Protein AF-A0A165A0X4-F1 (afdb_monomer_lite)

InterPro domains:
  IPR014729 Rossmann-like alpha/beta/alpha sandwich fold [G3DSA:3.40.50.620] (1-43)

Secondary structure (DSSP, 8-state):
----------S--SSSHHHHHHHHTT-S----HHHHSPPPPPTTGGGGTS---SS----TTHHHHHHHHHHHHTHHHHGGG--TTHHHHHHHS-HHHHHHHHHHHHH--EEEEEEEEEEEEEETTEEEEEEEEEEEES-SS--HHHHHHHHHHHHHH-TTEEEE-

Organism: NCBI:txid35525

Radius of gyration: 22.5 Å; chains: 1; bounding box: 53×45×49 Å

pLDDT: mean 77.76, std 15.88, range [32.75, 94.44]

Foldseek 3Di:
DDPPPPPPVDDDDCDDPVNVVCVVVVVDDDDDVVVVPDDDADPVHCPLVDFDDPDFQDDPCNVVLLVLLQCQLQVQVCVVVDDPCVVLLPVQDDPVLSVVSNVNNVVFPKHKDWGSGWDWDDDDPDIATAIEIEIDGPDPDDDVVSQVSSQVSSCRSPVRYDYYD

Structure (mmCIF, N/CA/C/O backbone):
data_AF-A0A165A0X4-F1
#
_entry.id   AF-A0A165A0X4-F1
#
loop_
_atom_site.group_PDB
_atom_site.id
_atom_site.type_symbol
_atom_site.label_atom_id
_atom_site.label_alt_id
_atom_site.label_comp_id
_atom_site.label_asym_id
_atom_site.label_entity_id
_atom_site.label_seq_id
_atom_site.pdbx_PDB_ins_code
_atom_site.Cartn_x
_atom_site.Cartn_y
_atom_site.Cartn_z
_atom_site.occupancy
_atom_site.B_iso_or_equiv
_atom_site.auth_seq_id
_atom_site.auth_comp_id
_atom_site.auth_asym_id
_atom_site.auth_atom_id
_atom_site.pdbx_PDB_model_num
ATOM 1 N N . MET A 1 1 ? 23.340 -15.533 -9.875 1.00 38.00 1 MET A N 1
ATOM 2 C CA . MET A 1 1 ? 24.268 -14.519 -9.330 1.00 38.00 1 MET A CA 1
ATOM 3 C C . MET A 1 1 ? 25.039 -13.899 -10.481 1.00 38.00 1 MET A C 1
ATOM 5 O O . MET A 1 1 ? 25.780 -14.606 -11.142 1.00 38.00 1 MET A O 1
ATOM 9 N N . ALA A 1 2 ? 24.833 -12.612 -10.749 1.00 32.75 2 ALA A N 1
ATOM 10 C CA . ALA A 1 2 ? 25.645 -11.843 -11.690 1.00 32.75 2 ALA A CA 1
ATOM 11 C C . ALA A 1 2 ? 25.795 -10.423 -11.132 1.00 32.75 2 ALA A C 1
ATOM 13 O O . ALA A 1 2 ? 25.154 -9.474 -11.572 1.00 32.75 2 ALA A O 1
ATOM 14 N N . SER A 1 3 ? 26.618 -10.307 -10.091 1.00 43.47 3 SER A N 1
ATOM 15 C CA . SER A 1 3 ? 27.342 -9.072 -9.801 1.00 43.47 3 SER A CA 1
ATOM 16 C C . SER A 1 3 ? 28.660 -9.156 -10.564 1.00 43.47 3 SER A C 1
ATOM 18 O O . SER A 1 3 ? 29.731 -9.300 -9.978 1.00 43.47 3 SER A O 1
ATOM 20 N N . SER A 1 4 ? 28.589 -9.157 -11.894 1.00 39.12 4 SER A N 1
ATOM 21 C CA . SER A 1 4 ? 29.776 -8.853 -12.677 1.00 39.12 4 SER A CA 1
ATOM 22 C C . SER A 1 4 ? 30.043 -7.370 -12.465 1.00 39.12 4 SER A C 1
ATOM 24 O O . SER A 1 4 ? 29.212 -6.540 -12.838 1.00 39.12 4 SER A O 1
ATOM 26 N N . ARG A 1 5 ? 31.188 -7.048 -11.856 1.00 44.84 5 ARG A N 1
ATOM 27 C CA . ARG A 1 5 ? 31.890 -5.788 -12.110 1.00 44.84 5 ARG A CA 1
ATOM 28 C C . ARG A 1 5 ? 31.855 -5.565 -13.620 1.00 44.84 5 ARG A C 1
ATOM 30 O O . ARG A 1 5 ? 32.597 -6.203 -14.356 1.00 44.84 5 ARG A O 1
ATOM 37 N N . SER A 1 6 ? 30.922 -4.745 -14.084 1.00 34.81 6 SER A N 1
ATOM 38 C CA . SER A 1 6 ? 31.022 -4.170 -15.406 1.00 34.81 6 SER A CA 1
ATOM 39 C C . SER A 1 6 ? 31.745 -2.854 -15.198 1.00 34.81 6 SER A C 1
ATOM 41 O O . SER A 1 6 ? 31.135 -1.909 -14.695 1.00 34.81 6 SER A O 1
ATOM 43 N N . ASP A 1 7 ? 32.992 -2.772 -15.651 1.00 39.19 7 ASP A N 1
ATOM 44 C CA . ASP A 1 7 ? 33.554 -1.516 -16.161 1.00 39.19 7 ASP A CA 1
ATOM 45 C C . ASP A 1 7 ? 32.816 -1.139 -17.459 1.00 39.19 7 ASP A C 1
ATOM 47 O O . ASP A 1 7 ? 33.389 -0.954 -18.526 1.00 39.19 7 ASP A O 1
ATOM 51 N N . ALA A 1 8 ? 31.488 -1.088 -17.389 1.00 39.78 8 ALA A N 1
ATOM 52 C CA . ALA A 1 8 ? 30.694 -0.337 -18.326 1.00 39.78 8 ALA A CA 1
ATOM 53 C C . ALA A 1 8 ? 30.690 1.058 -17.726 1.00 39.78 8 ALA A C 1
ATOM 55 O O . ALA A 1 8 ? 30.063 1.266 -16.687 1.00 39.78 8 ALA A O 1
ATOM 56 N N . THR A 1 9 ? 31.457 1.954 -18.341 1.00 37.94 9 THR A N 1
ATOM 57 C CA . THR A 1 9 ? 31.509 3.398 -18.106 1.00 37.94 9 THR A CA 1
ATOM 58 C C . THR A 1 9 ? 30.093 3.973 -18.087 1.00 37.94 9 THR A C 1
ATOM 60 O O . THR A 1 9 ? 29.561 4.487 -19.068 1.00 37.94 9 THR A O 1
ATOM 63 N N . LYS A 1 10 ? 29.426 3.815 -16.945 1.00 42.06 10 LYS A N 1
ATOM 64 C CA . LYS A 1 10 ? 28.103 4.339 -16.675 1.00 42.06 10 LYS A CA 1
ATOM 65 C C . LYS A 1 10 ? 28.280 5.794 -16.284 1.00 42.06 10 LYS A C 1
ATOM 67 O O . LYS A 1 10 ? 28.766 6.097 -15.201 1.00 42.06 10 LYS A O 1
ATOM 72 N N . THR A 1 11 ? 27.762 6.633 -17.174 1.00 45.00 11 THR A N 1
ATOM 73 C CA . THR A 1 11 ? 27.185 7.959 -16.925 1.00 45.00 11 THR A CA 1
ATOM 74 C C . THR A 1 11 ? 28.138 9.114 -16.582 1.00 45.00 11 THR A C 1
ATOM 76 O O . THR A 1 11 ? 28.936 9.046 -15.660 1.00 45.00 11 THR A O 1
ATOM 79 N N . LEU A 1 12 ? 27.926 10.207 -17.330 1.00 47.88 12 LEU A N 1
ATOM 80 C CA . LEU A 1 12 ? 28.478 11.565 -17.233 1.00 47.88 12 LEU A CA 1
ATOM 81 C C . LEU A 1 12 ? 29.955 11.769 -17.606 1.00 47.88 12 LEU A C 1
ATOM 83 O O . LEU A 1 12 ? 30.834 11.863 -16.756 1.00 47.88 12 LEU A O 1
ATOM 87 N N . HIS A 1 13 ? 30.205 12.024 -18.893 1.00 48.38 13 HIS A N 1
ATOM 88 C CA . HIS A 1 13 ? 31.341 12.867 -19.283 1.00 48.38 13 HIS A CA 1
ATOM 89 C C . HIS A 1 13 ? 30.994 13.847 -20.413 1.00 48.38 13 HIS A C 1
ATOM 91 O O . HIS A 1 13 ? 31.778 14.041 -21.332 1.00 48.38 13 HIS A O 1
ATOM 97 N N . ASN A 1 14 ? 29.808 14.458 -20.354 1.00 52.34 14 ASN A N 1
ATOM 98 C CA . ASN A 1 14 ? 29.452 15.559 -21.262 1.00 52.34 14 ASN A CA 1
ATOM 99 C C . ASN A 1 14 ? 29.517 16.937 -20.580 1.00 52.34 14 ASN A C 1
ATOM 101 O O . ASN A 1 14 ? 29.295 17.944 -21.240 1.00 52.34 14 ASN A O 1
ATOM 105 N N . ASP A 1 15 ? 29.828 16.974 -19.282 1.00 54.94 15 ASP A N 1
ATOM 106 C CA . ASP A 1 15 ? 29.822 18.183 -18.451 1.00 54.94 15 ASP A CA 1
ATOM 107 C C . ASP A 1 15 ? 31.078 18.206 -17.566 1.00 54.94 15 ASP A C 1
ATOM 109 O O . ASP A 1 15 ? 31.031 18.185 -16.339 1.00 54.94 15 ASP A O 1
ATOM 113 N N . SER A 1 16 ? 32.243 18.090 -18.204 1.00 63.81 16 SER A N 1
ATOM 114 C CA . SER A 1 16 ? 33.530 18.308 -17.543 1.00 63.81 16 SER A CA 1
ATOM 115 C C . SER A 1 16 ? 34.072 19.675 -17.935 1.00 63.81 16 SER A C 1
ATOM 117 O O . SER A 1 16 ? 33.780 20.175 -19.023 1.00 63.81 16 SER A O 1
ATOM 119 N N . GLU A 1 17 ? 34.898 20.271 -17.074 1.00 69.00 17 GLU A N 1
ATOM 120 C CA . GLU A 1 17 ? 35.537 21.567 -17.345 1.00 69.00 17 GLU A CA 1
ATOM 121 C C . GLU A 1 17 ? 36.235 21.573 -18.715 1.00 69.00 17 GLU A C 1
ATOM 123 O O . GLU A 1 17 ? 36.126 22.527 -19.477 1.00 69.00 17 GLU A O 1
ATOM 128 N N . MET A 1 18 ? 36.864 20.456 -19.100 1.00 66.38 18 MET A N 1
ATOM 129 C CA . MET A 1 18 ? 37.476 20.322 -20.424 1.00 66.38 18 MET A CA 1
ATOM 130 C C . MET A 1 18 ? 36.459 20.382 -21.570 1.00 66.38 18 MET A C 1
ATOM 132 O O . MET A 1 18 ? 36.743 20.999 -22.594 1.00 66.38 18 MET A O 1
ATOM 136 N N . VAL A 1 19 ? 35.278 19.776 -21.417 1.00 66.88 19 VAL A N 1
ATOM 137 C CA . VAL A 1 19 ? 34.209 19.841 -22.428 1.00 66.88 19 VAL A CA 1
ATOM 138 C C . VAL A 1 19 ? 33.661 21.268 -22.540 1.00 66.88 19 VAL A C 1
ATOM 140 O O . VAL A 1 19 ? 33.439 21.738 -23.655 1.00 66.88 19 VAL A O 1
ATOM 143 N N . HIS A 1 20 ? 33.534 22.004 -21.429 1.00 67.81 20 HIS A N 1
ATOM 144 C CA . HIS A 1 20 ? 33.163 23.425 -21.459 1.00 67.81 20 HIS A CA 1
ATOM 145 C C . HIS A 1 20 ? 34.199 24.293 -22.176 1.00 67.81 20 HIS A C 1
ATOM 147 O O . HIS A 1 20 ? 33.829 25.109 -23.019 1.00 67.81 20 HIS A O 1
ATOM 153 N N . GLN A 1 21 ? 35.490 24.100 -21.902 1.00 73.31 21 GLN A N 1
ATOM 154 C CA . GLN A 1 21 ? 36.546 24.839 -22.597 1.00 73.31 21 GLN A CA 1
ATOM 155 C C . GLN A 1 21 ? 36.522 24.539 -24.102 1.00 73.31 21 GLN A C 1
ATOM 157 O O . GLN A 1 21 ? 36.515 25.457 -24.918 1.00 73.31 21 GLN A O 1
ATOM 162 N N . LEU A 1 22 ? 36.416 23.266 -24.494 1.00 69.69 22 LEU A N 1
ATOM 163 C CA . LEU A 1 22 ? 36.348 22.869 -25.905 1.00 69.69 22 LEU A CA 1
ATOM 164 C C . LEU A 1 22 ? 35.096 23.415 -26.622 1.00 69.69 22 LEU A C 1
ATOM 166 O O . LEU A 1 22 ? 35.181 23.737 -27.810 1.00 69.69 22 LEU A O 1
ATOM 170 N N . ARG A 1 23 ? 33.968 23.585 -25.911 1.00 68.38 23 ARG A N 1
ATOM 171 C CA . ARG A 1 23 ? 32.772 24.296 -26.404 1.00 68.38 23 ARG A CA 1
ATOM 172 C C . ARG A 1 23 ? 33.051 25.775 -26.670 1.00 68.38 23 ARG A C 1
ATOM 174 O O . ARG A 1 23 ? 32.706 26.264 -27.741 1.00 68.38 23 ARG A O 1
ATOM 181 N N . ILE A 1 24 ? 33.710 26.471 -25.739 1.00 72.75 24 ILE A N 1
ATOM 182 C CA . ILE A 1 24 ? 34.071 27.895 -25.885 1.00 72.75 24 ILE A CA 1
ATOM 183 C C . ILE A 1 24 ? 34.988 28.108 -27.099 1.00 72.75 24 ILE A C 1
ATOM 185 O O . ILE A 1 24 ? 34.823 29.081 -27.832 1.00 72.75 24 ILE A O 1
ATOM 189 N N . TYR A 1 25 ? 35.915 27.180 -27.353 1.00 76.88 25 TYR A N 1
ATOM 190 C CA . TYR A 1 25 ? 36.817 27.239 -28.508 1.00 76.88 25 TYR A CA 1
ATOM 191 C C . TYR A 1 25 ? 36.178 26.789 -29.837 1.00 76.88 25 TYR A C 1
ATOM 193 O O . TYR A 1 25 ? 36.862 26.788 -30.859 1.00 76.88 25 TYR A O 1
ATOM 201 N N . GLY A 1 26 ? 34.895 26.405 -29.854 1.00 67.50 26 GLY A N 1
ATOM 202 C CA . GLY A 1 26 ? 34.202 25.952 -31.068 1.00 67.50 26 GLY A CA 1
ATOM 203 C C . GLY A 1 26 ? 34.736 24.630 -31.636 1.00 67.50 26 GLY A C 1
ATOM 204 O O . GLY A 1 26 ? 34.547 24.344 -32.815 1.00 67.50 26 GLY A O 1
ATOM 205 N N . LEU A 1 27 ? 35.420 23.830 -30.810 1.00 69.94 27 LEU A N 1
ATOM 206 C CA . LEU A 1 27 ? 36.031 22.550 -31.192 1.00 69.94 27 LEU A CA 1
ATOM 207 C C . LEU A 1 27 ? 35.118 21.346 -30.907 1.00 69.94 27 LEU A C 1
ATOM 209 O O . LEU A 1 27 ? 35.515 20.201 -31.123 1.00 69.94 27 LEU A O 1
ATOM 213 N N . VAL A 1 28 ? 33.895 21.596 -30.432 1.00 66.94 28 VAL A N 1
ATOM 214 C CA . VAL A 1 28 ? 32.858 20.588 -30.191 1.00 66.94 28 VAL A CA 1
ATOM 215 C C . VAL A 1 28 ? 31.726 20.805 -31.187 1.00 66.94 28 VAL A C 1
ATOM 217 O O . VAL A 1 28 ? 31.165 21.894 -31.276 1.00 66.94 28 VAL A O 1
ATOM 220 N N . VAL A 1 29 ? 31.376 19.755 -31.930 1.00 68.06 29 VAL A N 1
ATOM 221 C CA . VAL A 1 29 ? 30.142 19.729 -32.722 1.00 68.06 29 VAL A CA 1
ATOM 222 C C . VAL A 1 29 ? 28.989 19.510 -31.744 1.00 68.06 29 VAL A C 1
ATOM 224 O O . VAL A 1 29 ? 28.782 18.395 -31.268 1.00 68.06 29 VAL A O 1
ATOM 227 N N . GLU A 1 30 ? 28.283 20.584 -31.396 1.00 59.47 30 GLU A N 1
ATOM 228 C CA . GLU A 1 30 ? 27.109 20.523 -30.521 1.00 59.47 30 GLU A CA 1
ATOM 229 C C . GLU A 1 30 ? 25.974 19.752 -31.227 1.00 59.47 30 GLU A C 1
ATOM 231 O O . GLU A 1 30 ? 25.590 20.102 -32.349 1.00 59.47 30 GLU A O 1
ATOM 236 N N . PRO A 1 31 ? 25.415 18.697 -30.609 1.00 61.06 31 PRO A N 1
ATOM 237 C CA . PRO A 1 31 ? 24.175 18.088 -31.074 1.00 61.06 31 PRO A CA 1
ATOM 238 C C . PRO A 1 31 ? 23.030 19.114 -31.052 1.00 61.06 31 PRO A C 1
ATOM 240 O O . PRO A 1 31 ? 23.023 20.009 -30.212 1.00 61.06 31 PRO A O 1
ATOM 243 N N . LEU A 1 32 ? 22.033 18.959 -31.934 1.00 59.09 32 LEU A N 1
ATOM 244 C CA . LEU A 1 32 ? 20.781 19.737 -31.917 1.00 59.09 32 LEU A CA 1
ATOM 245 C C . LEU A 1 32 ? 20.244 19.865 -30.474 1.00 59.09 32 LEU A C 1
ATOM 247 O O . LEU A 1 32 ? 20.252 18.861 -29.767 1.00 59.09 32 LEU A O 1
ATOM 251 N N . ASN A 1 33 ? 19.751 21.037 -30.044 1.00 59.06 33 ASN A N 1
ATOM 252 C CA . ASN A 1 33 ? 19.286 21.271 -28.658 1.00 59.06 33 ASN A CA 1
ATOM 253 C C . ASN A 1 33 ? 18.366 20.157 -28.113 1.00 59.06 33 ASN A C 1
ATOM 255 O O . ASN A 1 33 ? 18.480 19.767 -26.953 1.00 59.06 33 ASN A O 1
ATOM 259 N N . GLU A 1 34 ? 17.528 19.565 -28.968 1.00 60.22 34 GLU A N 1
ATOM 260 C CA . GLU A 1 34 ? 16.649 18.433 -28.634 1.00 60.22 34 GLU A CA 1
ATOM 261 C C . GLU A 1 34 ? 17.371 17.149 -28.184 1.00 60.22 34 GLU A C 1
ATOM 263 O O . GLU A 1 34 ? 16.734 16.247 -27.644 1.00 60.22 34 GLU A O 1
ATOM 268 N N . LEU A 1 35 ? 18.672 17.012 -28.451 1.00 61.25 35 LEU A N 1
ATOM 269 C CA . LEU A 1 35 ? 19.523 15.909 -27.995 1.00 61.25 35 LEU A CA 1
ATOM 270 C C . LEU A 1 35 ? 20.195 16.215 -26.654 1.00 61.25 35 LEU A C 1
ATOM 272 O O . LEU A 1 35 ? 20.499 15.279 -25.916 1.00 61.25 35 LEU A O 1
ATOM 276 N N . LEU A 1 36 ? 20.402 17.495 -26.336 1.00 63.00 36 LEU A N 1
ATOM 277 C CA . LEU A 1 36 ? 20.998 17.943 -25.076 1.00 63.00 36 LEU A CA 1
ATOM 278 C C . LEU A 1 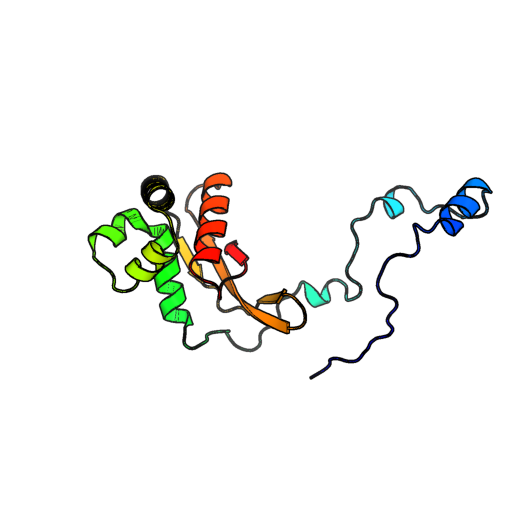36 ? 19.972 17.972 -23.935 1.00 63.00 36 LEU A C 1
ATOM 280 O O . LEU A 1 36 ? 20.317 17.644 -22.805 1.00 63.00 36 LEU A O 1
ATOM 284 N N . GLU A 1 37 ? 18.705 18.274 -24.231 1.00 71.44 37 GLU A N 1
ATOM 285 C CA . GLU A 1 37 ? 17.619 18.330 -23.236 1.00 71.44 37 GLU A CA 1
ATOM 286 C C . GLU A 1 37 ? 16.918 16.979 -22.995 1.00 71.44 37 GLU A C 1
ATOM 288 O O . GLU A 1 37 ? 15.879 16.906 -22.333 1.00 71.44 37 GLU A O 1
ATOM 293 N N . ARG A 1 38 ? 17.453 15.871 -23.527 1.00 66.31 38 ARG A N 1
ATOM 294 C CA . ARG A 1 38 ? 16.824 14.559 -23.323 1.00 66.31 38 ARG A CA 1
ATOM 295 C C . ARG A 1 38 ? 17.007 14.082 -21.894 1.00 66.31 38 ARG A C 1
ATOM 297 O O . ARG A 1 38 ? 18.111 14.065 -21.354 1.00 66.31 38 ARG A O 1
ATOM 304 N N . HIS A 1 39 ? 15.914 13.578 -21.330 1.00 70.25 39 HIS A N 1
ATOM 305 C CA . HIS A 1 39 ? 15.969 12.838 -20.081 1.00 70.25 39 HIS A CA 1
ATOM 306 C C . HIS A 1 39 ? 16.917 11.635 -20.235 1.00 70.25 39 HIS A C 1
ATOM 308 O O . HIS A 1 39 ? 16.877 10.957 -21.270 1.00 70.25 39 HIS A O 1
ATOM 314 N N . PRO A 1 40 ? 17.762 11.350 -19.230 1.00 73.81 40 PRO A N 1
ATOM 315 C CA . PRO A 1 40 ? 18.689 10.231 -19.282 1.00 73.81 40 PRO A CA 1
ATOM 316 C C . PRO A 1 40 ? 17.959 8.917 -19.559 1.00 73.81 40 PRO A C 1
ATOM 318 O O . PRO A 1 40 ? 16.998 8.571 -18.874 1.00 73.81 40 PRO A O 1
ATOM 321 N N . PHE A 1 41 ? 18.445 8.157 -20.537 1.00 69.94 41 PHE A N 1
ATOM 322 C CA . PHE A 1 41 ? 17.936 6.821 -20.822 1.00 69.94 41 PHE A CA 1
ATOM 323 C C . PHE A 1 41 ? 18.848 5.779 -20.175 1.00 69.94 41 PHE A C 1
ATOM 325 O O . PHE A 1 41 ? 20.075 5.854 -20.267 1.00 69.94 41 PHE A O 1
ATOM 332 N N . THR A 1 42 ? 18.265 4.802 -19.488 1.00 69.56 42 THR A N 1
ATOM 333 C CA . THR A 1 42 ? 19.040 3.763 -18.808 1.00 69.56 42 THR A CA 1
ATOM 334 C C . THR A 1 42 ? 19.762 2.890 -19.831 1.00 69.56 42 THR A C 1
ATOM 336 O O . THR A 1 42 ? 19.143 2.440 -20.787 1.00 69.56 42 THR A O 1
ATOM 339 N N . GLY A 1 43 ? 21.052 2.598 -19.617 1.00 73.44 43 GLY A N 1
ATOM 340 C CA . GLY A 1 43 ? 21.882 1.817 -20.553 1.00 73.44 43 GLY A CA 1
ATOM 341 C C . GLY A 1 43 ? 21.275 0.494 -21.069 1.00 73.44 43 GLY A C 1
ATOM 342 O O . GLY A 1 43 ? 21.403 0.222 -22.257 1.00 73.44 43 GLY A O 1
ATOM 343 N N . PRO A 1 44 ? 20.564 -0.309 -20.248 1.00 70.69 44 PRO A N 1
ATOM 344 C CA . PRO A 1 44 ? 19.863 -1.516 -20.718 1.00 70.69 44 PRO A CA 1
ATOM 345 C C . PRO A 1 44 ? 18.617 -1.251 -21.589 1.00 70.69 44 PRO A C 1
ATOM 347 O O . PRO A 1 44 ? 17.968 -2.185 -22.060 1.00 70.69 44 PRO A O 1
ATOM 350 N N . GLY A 1 45 ? 18.235 0.008 -21.769 1.00 74.44 45 GLY A N 1
ATOM 351 C CA . GLY A 1 45 ? 17.037 0.440 -22.472 1.00 74.44 45 GLY A CA 1
ATOM 352 C C . GLY A 1 45 ? 15.727 -0.041 -21.851 1.00 74.44 45 GLY A C 1
ATOM 353 O O . GLY A 1 45 ? 15.605 -0.114 -20.630 1.00 74.44 45 GLY A O 1
ATOM 354 N N . LEU A 1 46 ? 14.745 -0.378 -22.695 1.00 70.19 46 LEU A N 1
ATOM 355 C CA . LEU A 1 46 ? 13.398 -0.799 -22.272 1.00 70.19 46 LEU A CA 1
ATOM 356 C C . LEU A 1 46 ? 13.373 -2.158 -21.552 1.00 70.19 46 LEU A C 1
ATOM 358 O O . LEU A 1 46 ? 12.385 -2.491 -20.907 1.00 70.19 46 LEU A O 1
ATOM 362 N N . SER A 1 47 ? 14.449 -2.947 -21.639 1.00 59.75 47 SER A N 1
ATOM 363 C CA . SER A 1 47 ? 14.498 -4.305 -21.076 1.00 59.75 47 SER A CA 1
ATOM 364 C C . SER A 1 47 ? 14.305 -4.351 -19.556 1.00 59.75 47 SER A C 1
ATOM 366 O O . SER A 1 47 ? 13.823 -5.350 -19.037 1.00 59.75 47 SER A O 1
ATOM 368 N N . ILE A 1 48 ? 14.622 -3.264 -18.843 1.00 62.94 48 ILE A N 1
ATOM 369 C CA . ILE A 1 48 ? 14.372 -3.132 -17.397 1.00 62.94 48 ILE A CA 1
ATOM 370 C C . ILE A 1 48 ? 13.014 -2.502 -17.056 1.00 62.94 48 ILE A C 1
ATOM 372 O O . ILE A 1 48 ? 12.679 -2.402 -15.881 1.00 62.94 48 ILE A O 1
ATOM 376 N N . GLN A 1 49 ? 12.258 -2.043 -18.056 1.00 65.00 49 GLN A N 1
ATOM 377 C CA . GLN A 1 49 ? 10.931 -1.438 -17.884 1.00 65.00 49 GLN A CA 1
ATOM 378 C C . GLN A 1 49 ? 9.792 -2.443 -18.113 1.00 65.00 49 GLN A C 1
ATOM 380 O O . GLN A 1 49 ? 8.634 -2.120 -17.866 1.00 65.00 49 GLN A O 1
ATOM 385 N N . ILE A 1 50 ? 10.111 -3.657 -18.571 1.00 70.31 50 ILE A N 1
ATOM 386 C CA . ILE A 1 50 ? 9.151 -4.743 -18.767 1.00 70.31 50 ILE A CA 1
ATOM 387 C C . ILE A 1 50 ? 9.260 -5.699 -17.580 1.00 70.31 50 ILE A C 1
ATOM 389 O O . ILE A 1 50 ? 10.317 -6.286 -17.341 1.00 70.31 50 ILE A O 1
ATOM 393 N N . PHE A 1 51 ? 8.161 -5.882 -16.846 1.00 69.12 51 PHE A N 1
ATOM 394 C CA . PHE A 1 51 ? 8.073 -6.943 -15.848 1.00 69.12 51 PHE A CA 1
ATOM 395 C C . PHE A 1 51 ? 7.912 -8.286 -16.556 1.00 69.12 51 PHE A C 1
ATOM 397 O O . PHE A 1 51 ? 6.932 -8.512 -17.262 1.00 69.12 51 PHE A O 1
ATOM 404 N N . TYR A 1 52 ? 8.877 -9.178 -16.357 1.00 67.06 52 TYR A N 1
ATOM 405 C CA . TYR A 1 52 ? 8.766 -10.578 -16.744 1.00 67.06 52 TYR A CA 1
ATOM 406 C C . TYR A 1 52 ? 8.673 -11.425 -15.477 1.00 67.06 52 TYR A C 1
ATOM 408 O O . TYR A 1 52 ? 9.550 -11.349 -14.614 1.00 67.06 52 TYR A O 1
ATOM 416 N N . ALA A 1 53 ? 7.614 -12.219 -15.364 1.00 69.88 53 ALA A N 1
ATOM 417 C CA . ALA A 1 53 ? 7.423 -13.164 -14.277 1.00 69.88 53 ALA A CA 1
ATOM 418 C C . ALA A 1 53 ? 6.851 -14.464 -14.846 1.00 69.88 53 ALA A C 1
ATOM 420 O O . ALA A 1 53 ? 5.852 -14.441 -15.559 1.00 69.88 53 ALA A O 1
ATOM 421 N N . GLU A 1 54 ? 7.506 -15.582 -14.538 1.00 68.19 54 GLU A N 1
ATOM 422 C CA . GLU A 1 54 ? 7.019 -16.927 -14.871 1.00 68.19 54 GLU A CA 1
ATOM 423 C C . GLU A 1 54 ? 6.063 -17.454 -13.785 1.00 68.19 54 GLU A C 1
ATOM 425 O O . GLU A 1 54 ? 5.163 -18.236 -14.073 1.00 68.19 54 GLU A O 1
ATOM 430 N N . GLU A 1 55 ? 6.194 -16.947 -12.552 1.00 76.12 55 GLU A N 1
ATOM 431 C CA . GLU A 1 55 ? 5.362 -17.290 -11.395 1.00 76.12 55 GLU A CA 1
ATOM 432 C C . GLU A 1 55 ? 4.935 -16.037 -10.617 1.00 76.12 55 GLU A C 1
ATOM 434 O O . GLU A 1 55 ? 5.639 -15.021 -10.597 1.00 76.12 55 GLU A O 1
ATOM 439 N N . LEU A 1 56 ? 3.779 -16.122 -9.949 1.00 80.81 56 LEU A N 1
ATOM 440 C CA . LEU A 1 56 ? 3.267 -15.063 -9.079 1.00 80.81 56 LEU A CA 1
ATOM 441 C C . LEU A 1 56 ? 4.154 -14.914 -7.839 1.00 80.81 56 LEU A C 1
ATOM 443 O O . LEU A 1 56 ? 4.514 -15.894 -7.188 1.00 80.81 56 LEU A O 1
ATOM 447 N N . PHE A 1 57 ? 4.474 -13.675 -7.477 1.00 81.38 57 PHE A N 1
ATOM 448 C CA . PHE A 1 57 ? 5.275 -13.388 -6.294 1.00 81.38 57 PHE A CA 1
ATOM 449 C C . PHE A 1 57 ? 4.377 -13.268 -5.057 1.00 81.38 57 PHE A C 1
ATOM 451 O O . PHE A 1 57 ? 3.787 -12.217 -4.820 1.00 81.38 57 PHE A O 1
ATOM 458 N N . MET A 1 58 ? 4.278 -14.359 -4.292 1.00 83.62 58 MET A N 1
ATOM 459 C CA . MET A 1 58 ? 3.501 -14.461 -3.051 1.00 83.62 58 MET A CA 1
ATOM 460 C C . MET A 1 58 ? 4.391 -15.065 -1.955 1.00 83.62 58 MET A C 1
ATOM 462 O O . MET A 1 58 ? 4.598 -16.278 -1.929 1.00 83.62 58 MET A O 1
ATOM 466 N N . GLU A 1 59 ? 4.960 -14.248 -1.071 1.00 86.00 59 GLU A N 1
ATOM 467 C CA . GLU A 1 59 ? 5.696 -14.757 0.094 1.00 86.00 59 GLU A CA 1
ATOM 468 C C . GLU A 1 59 ? 4.735 -15.054 1.259 1.00 86.00 59 GLU A C 1
ATOM 470 O O . GLU A 1 59 ? 3.523 -14.837 1.178 1.00 86.00 59 GLU A O 1
ATOM 475 N N . ALA A 1 60 ? 5.268 -15.592 2.358 1.00 87.81 60 ALA A N 1
ATOM 476 C CA . ALA A 1 60 ? 4.469 -16.019 3.510 1.00 87.81 60 ALA A CA 1
ATOM 477 C C . ALA A 1 60 ? 3.645 -14.879 4.142 1.00 87.81 60 ALA A C 1
ATOM 479 O O . ALA A 1 60 ? 2.611 -15.130 4.757 1.00 87.81 60 ALA A O 1
ATOM 480 N N . ASP A 1 61 ? 4.089 -13.634 3.974 1.00 89.75 61 ASP A N 1
ATOM 481 C CA . ASP A 1 61 ? 3.473 -12.421 4.508 1.00 89.75 61 ASP A CA 1
ATOM 482 C C . ASP A 1 61 ? 2.451 -11.773 3.555 1.00 89.75 61 ASP A C 1
ATOM 484 O O . ASP A 1 61 ? 1.854 -10.752 3.908 1.00 89.75 61 ASP A O 1
ATOM 488 N N . PHE A 1 62 ? 2.219 -12.341 2.363 1.00 90.06 62 PHE A N 1
ATOM 489 C CA . PHE A 1 62 ? 1.374 -11.729 1.333 1.00 90.06 62 PHE A CA 1
ATOM 490 C C . PHE A 1 62 ? -0.055 -11.480 1.831 1.00 90.06 62 PHE A C 1
ATOM 492 O O . PHE A 1 62 ? -0.587 -10.380 1.699 1.00 90.06 62 PHE A O 1
ATOM 499 N N . VAL A 1 63 ? -0.672 -12.490 2.454 1.00 91.94 63 VAL A N 1
ATOM 500 C CA . VAL A 1 63 ? -2.059 -12.409 2.943 1.00 91.94 63 VAL A CA 1
ATOM 501 C C . VAL A 1 63 ? -2.183 -11.409 4.091 1.00 91.94 63 VAL A C 1
ATOM 503 O O . VAL A 1 63 ? -3.122 -10.616 4.124 1.00 91.94 63 VAL A O 1
ATOM 506 N N . GLU A 1 64 ? -1.223 -11.409 5.017 1.00 92.25 64 GLU A N 1
ATOM 507 C CA . GLU A 1 64 ? -1.208 -10.460 6.132 1.00 92.25 64 GLU A CA 1
ATOM 508 C C . GLU A 1 64 ? -1.027 -9.022 5.627 1.00 92.25 64 GLU A C 1
ATOM 510 O O . GLU A 1 64 ? -1.719 -8.111 6.078 1.00 92.25 64 GLU A O 1
ATOM 515 N N . THR A 1 65 ? -0.149 -8.824 4.641 1.00 92.50 65 THR A N 1
ATOM 516 C CA . THR A 1 65 ? 0.107 -7.516 4.025 1.00 92.50 65 THR A CA 1
ATOM 517 C C . THR A 1 65 ? -1.111 -7.022 3.253 1.00 92.50 65 THR A C 1
ATOM 519 O O . THR A 1 65 ? -1.500 -5.871 3.431 1.00 92.50 65 THR A O 1
ATOM 522 N N . GLN A 1 66 ? -1.766 -7.889 2.471 1.00 93.94 66 GLN A N 1
ATOM 523 C CA . GLN A 1 66 ? -3.033 -7.586 1.794 1.00 93.94 66 GLN A CA 1
ATOM 524 C C . GLN A 1 66 ? -4.107 -7.145 2.797 1.00 93.94 66 GLN A C 1
ATOM 526 O O . GLN A 1 66 ? -4.824 -6.172 2.565 1.00 93.94 66 GLN A O 1
ATOM 531 N N . MET A 1 67 ? -4.218 -7.840 3.927 1.00 92.25 67 MET A N 1
ATOM 532 C CA . MET A 1 67 ? -5.182 -7.484 4.964 1.00 92.25 67 MET A CA 1
ATOM 533 C C . MET A 1 67 ? -4.850 -6.125 5.590 1.00 92.25 67 MET A C 1
ATOM 535 O O . MET A 1 67 ? -5.738 -5.300 5.785 1.00 92.25 67 MET A O 1
ATOM 539 N N . LEU A 1 68 ? -3.569 -5.866 5.863 1.00 92.94 68 LEU A N 1
ATOM 540 C CA . LEU A 1 68 ? -3.107 -4.622 6.471 1.00 92.94 68 LEU A CA 1
ATOM 541 C C . LEU A 1 68 ? -3.352 -3.405 5.569 1.00 92.94 68 LEU A C 1
ATOM 543 O O . LEU A 1 68 ? -3.823 -2.381 6.053 1.00 92.94 68 LEU A O 1
ATOM 547 N N . ILE A 1 69 ? -3.106 -3.516 4.260 1.00 94.00 69 ILE A N 1
ATOM 548 C CA . ILE A 1 69 ? -3.406 -2.423 3.320 1.00 94.00 69 ILE A CA 1
ATOM 549 C C . ILE A 1 69 ? -4.915 -2.189 3.184 1.00 94.00 69 ILE A C 1
ATOM 551 O O . ILE A 1 69 ? -5.340 -1.037 3.134 1.00 94.00 69 ILE A O 1
ATOM 555 N N . CYS A 1 70 ? -5.730 -3.252 3.196 1.00 92.50 70 CYS A N 1
ATOM 556 C CA . CYS A 1 70 ? -7.188 -3.123 3.176 1.00 92.50 70 CYS A CA 1
ATOM 557 C C . CYS A 1 70 ? -7.685 -2.405 4.433 1.00 92.50 70 CYS A C 1
ATOM 559 O O . CYS A 1 70 ? -8.500 -1.495 4.329 1.00 92.50 70 CYS A O 1
ATOM 561 N N . LEU A 1 71 ? -7.133 -2.755 5.600 1.00 92.50 71 LEU A N 1
ATOM 562 C CA . LEU A 1 71 ? -7.420 -2.092 6.873 1.00 92.50 71 LEU A CA 1
ATOM 563 C C . LEU A 1 71 ? -7.079 -0.604 6.853 1.00 92.50 71 LEU A C 1
ATOM 565 O O . LEU A 1 71 ? -7.818 0.196 7.413 1.00 92.50 71 LEU A O 1
ATOM 569 N N . MET A 1 72 ? -5.966 -0.221 6.228 1.00 92.81 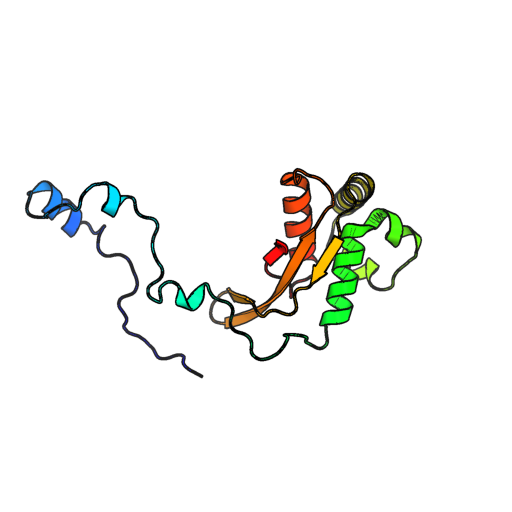72 MET A N 1
ATOM 570 C CA . MET A 1 72 ? -5.575 1.187 6.136 1.00 92.81 72 MET A CA 1
ATOM 571 C C . MET A 1 72 ? -6.488 1.988 5.208 1.00 92.81 72 MET A C 1
ATOM 573 O O . MET A 1 72 ? -6.759 3.154 5.481 1.00 92.81 72 MET A O 1
ATOM 577 N N . VAL A 1 73 ? -6.947 1.388 4.111 1.00 93.19 73 VAL A N 1
ATOM 578 C CA . VAL A 1 73 ? -7.800 2.079 3.139 1.00 93.19 73 VAL A CA 1
ATOM 579 C C . VAL A 1 73 ? -9.253 2.160 3.609 1.00 93.19 73 VAL A C 1
ATOM 581 O O . VAL A 1 73 ? -9.870 3.219 3.499 1.00 93.19 73 VAL A O 1
ATOM 584 N N . ASP A 1 74 ? -9.765 1.095 4.222 1.00 90.94 74 ASP A N 1
ATOM 585 C CA . ASP A 1 74 ? -11.119 1.019 4.780 1.00 90.94 74 ASP A CA 1
ATOM 586 C C . ASP A 1 74 ? -11.138 1.239 6.308 1.00 90.94 74 ASP A C 1
ATOM 588 O O . ASP A 1 74 ? -11.886 0.609 7.064 1.00 90.94 74 ASP A O 1
ATOM 592 N N . TYR A 1 75 ? -10.266 2.132 6.784 1.00 91.69 75 TYR A N 1
ATOM 593 C CA . TYR A 1 75 ? -9.999 2.327 8.207 1.00 91.69 75 TYR A CA 1
ATOM 594 C C . TYR A 1 75 ? -11.254 2.680 9.012 1.00 91.69 75 TYR A C 1
ATOM 596 O O . TYR A 1 75 ? -11.463 2.125 10.088 1.00 91.69 75 TYR A O 1
ATOM 604 N N . ALA A 1 76 ? -12.137 3.535 8.487 1.00 89.50 76 ALA A N 1
ATOM 605 C CA . ALA A 1 76 ? -13.334 3.969 9.210 1.00 89.50 76 ALA A CA 1
ATOM 606 C C . ALA A 1 76 ? -14.318 2.818 9.486 1.00 89.50 76 ALA A C 1
ATOM 608 O O . ALA A 1 76 ? -14.941 2.772 10.549 1.00 89.50 76 ALA A O 1
ATOM 609 N N . ASN A 1 77 ? -14.452 1.875 8.550 1.00 85.44 77 ASN A N 1
ATOM 610 C CA . ASN A 1 77 ? -15.357 0.734 8.695 1.00 85.44 77 ASN A CA 1
ATOM 611 C C . ASN A 1 77 ? -14.720 -0.420 9.475 1.00 85.44 77 ASN A C 1
ATOM 613 O O . ASN A 1 77 ? -15.423 -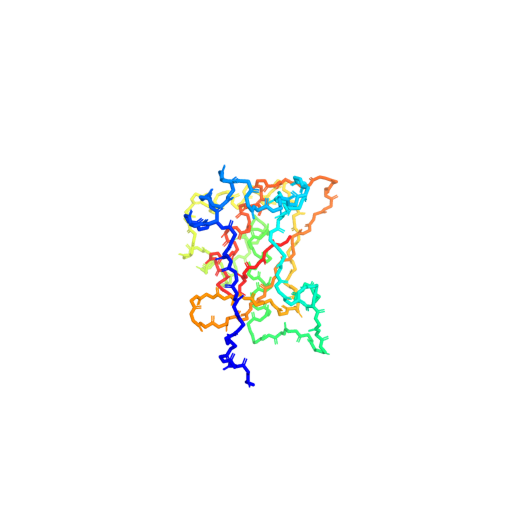1.177 10.152 1.00 85.44 77 ASN A O 1
ATOM 617 N N . MET A 1 78 ? -13.400 -0.581 9.373 1.00 82.38 78 MET A N 1
ATOM 618 C CA . MET A 1 78 ? -12.686 -1.691 10.000 1.00 82.38 78 MET A CA 1
ATOM 619 C C . MET A 1 78 ? -12.194 -1.382 11.420 1.00 82.38 78 MET A C 1
ATOM 621 O O . MET A 1 78 ? -12.096 -2.304 12.228 1.00 82.38 78 MET A O 1
ATOM 625 N N . ALA A 1 79 ? -11.971 -0.114 11.782 1.00 76.88 79 ALA A N 1
ATOM 626 C CA . ALA A 1 79 ? -11.640 0.275 13.158 1.00 76.88 79 ALA A CA 1
ATOM 627 C C . ALA A 1 79 ? -12.738 -0.139 14.155 1.00 76.88 79 ALA A C 1
ATOM 629 O O . ALA A 1 79 ? -12.444 -0.557 15.270 1.00 76.88 79 ALA A O 1
ATOM 630 N N . ALA A 1 80 ? -14.004 -0.128 13.728 1.00 78.19 80 ALA A N 1
ATOM 631 C CA . ALA A 1 80 ? -15.136 -0.561 14.547 1.00 78.19 80 ALA A CA 1
ATOM 632 C C . ALA A 1 80 ? -15.185 -2.082 14.808 1.00 78.19 80 ALA A C 1
ATOM 634 O O . ALA A 1 80 ? -15.951 -2.527 15.660 1.00 78.19 80 ALA A O 1
ATOM 635 N N . LYS A 1 81 ? -14.420 -2.888 14.059 1.00 78.94 81 LYS A N 1
ATOM 636 C CA . LYS A 1 81 ? -14.477 -4.360 14.100 1.00 78.94 81 LYS A CA 1
ATOM 637 C C . LYS A 1 81 ? -13.356 -5.010 14.915 1.00 78.94 81 LYS A C 1
ATOM 639 O O . LYS A 1 81 ? -13.316 -6.234 14.945 1.00 78.94 81 LYS A O 1
ATOM 644 N N . GLU A 1 82 ? -12.479 -4.220 15.546 1.00 70.56 82 GLU A N 1
ATOM 645 C CA . GLU A 1 82 ? -11.296 -4.670 16.302 1.00 70.56 82 GLU A CA 1
ATOM 646 C C . GLU A 1 82 ? -10.519 -5.810 15.611 1.00 70.56 82 GLU A C 1
ATOM 648 O O . GLU A 1 82 ? -10.703 -6.998 15.877 1.00 70.56 82 GLU A O 1
ATOM 653 N N . HIS A 1 83 ? -9.595 -5.451 14.716 1.00 78.75 83 HIS A N 1
ATOM 654 C CA . HIS A 1 83 ? -8.705 -6.419 14.073 1.00 78.75 83 HIS A CA 1
ATOM 655 C C . HIS A 1 83 ? -7.359 -6.523 14.798 1.00 78.75 83 HIS A C 1
ATOM 657 O O . HIS A 1 83 ? -6.758 -5.512 15.154 1.00 78.75 83 HIS A O 1
ATOM 663 N N . SER A 1 84 ? -6.817 -7.742 14.920 1.00 85.69 84 SER A N 1
ATOM 664 C CA . SER A 1 84 ? -5.513 -8.000 15.562 1.00 85.69 84 SER A CA 1
ATOM 665 C C . SER A 1 84 ? -4.346 -7.222 14.937 1.00 85.69 84 SER A C 1
ATOM 667 O O . SER A 1 84 ? -3.359 -6.933 15.611 1.00 85.69 84 SER A O 1
ATOM 669 N N . LEU A 1 85 ? -4.462 -6.861 13.655 1.00 87.62 85 LEU A N 1
ATOM 670 C CA . LEU A 1 85 ? -3.457 -6.103 12.913 1.00 87.62 85 LEU A CA 1
ATOM 671 C C . LEU A 1 85 ? -3.549 -4.580 13.115 1.00 87.62 85 LEU A C 1
ATOM 673 O O . LEU A 1 85 ? -2.600 -3.887 12.747 1.00 87.62 85 LEU A O 1
ATOM 677 N N . LEU A 1 86 ? -4.618 -4.045 13.726 1.00 88.31 86 LEU A N 1
ATOM 678 C CA . LEU A 1 86 ? -4.754 -2.598 13.983 1.00 88.31 86 LEU A CA 1
ATOM 679 C C . LEU A 1 86 ? -3.606 -2.065 14.842 1.00 88.31 86 LEU A C 1
ATOM 681 O O . LEU A 1 86 ? -3.062 -1.007 14.539 1.00 88.31 86 LEU A O 1
ATOM 685 N N . ASN A 1 87 ? -3.144 -2.854 15.816 1.00 88.56 87 ASN A N 1
ATOM 686 C CA . ASN A 1 87 ? -2.002 -2.504 16.664 1.00 88.56 87 ASN A CA 1
ATOM 687 C C . ASN A 1 87 ? -0.748 -2.148 15.846 1.00 88.56 87 ASN A C 1
ATOM 689 O O . ASN A 1 87 ? 0.022 -1.276 16.238 1.00 88.56 87 ASN A O 1
ATOM 693 N N . ARG A 1 88 ? -0.530 -2.786 14.684 1.00 89.88 88 ARG A N 1
ATOM 694 C CA . ARG A 1 88 ? 0.609 -2.451 13.811 1.00 89.88 88 ARG A CA 1
ATOM 695 C C . ARG A 1 88 ? 0.477 -1.049 13.217 1.00 89.88 88 ARG A C 1
ATOM 697 O O . ARG A 1 88 ? 1.485 -0.360 13.084 1.00 89.88 88 ARG A O 1
ATOM 704 N N . ILE A 1 89 ? -0.742 -0.638 12.869 1.00 90.69 89 ILE A N 1
ATOM 705 C CA . ILE A 1 89 ? -1.032 0.704 12.352 1.00 90.69 89 ILE A CA 1
ATOM 706 C C . ILE A 1 89 ? -0.838 1.724 13.474 1.00 90.69 89 ILE A C 1
ATOM 708 O O . ILE A 1 89 ? -0.138 2.712 13.276 1.00 90.69 89 ILE A O 1
ATOM 712 N N . GLU A 1 90 ? -1.378 1.462 14.664 1.00 90.31 90 GLU A N 1
ATOM 713 C CA . GLU A 1 90 ? -1.274 2.364 15.818 1.00 90.31 90 GLU A CA 1
ATOM 714 C C . GLU A 1 90 ? 0.167 2.600 16.276 1.00 90.31 90 GLU A C 1
ATOM 716 O O . GLU A 1 90 ? 0.520 3.718 16.634 1.00 90.31 90 GLU A O 1
ATOM 721 N N . ILE A 1 91 ? 1.021 1.574 16.231 1.00 91.69 91 ILE A N 1
ATOM 722 C CA . ILE A 1 91 ? 2.441 1.710 16.591 1.00 91.69 91 ILE A CA 1
ATOM 723 C C . ILE A 1 91 ? 3.209 2.529 15.542 1.00 91.69 91 ILE A C 1
ATOM 725 O O . ILE A 1 91 ? 4.154 3.243 15.876 1.00 91.69 91 ILE A O 1
ATOM 729 N N . ALA A 1 92 ? 2.836 2.414 14.266 1.00 92.06 92 ALA A N 1
ATOM 730 C CA . ALA A 1 92 ? 3.557 3.032 13.157 1.00 92.06 92 ALA A CA 1
ATOM 731 C C . ALA A 1 92 ? 3.035 4.430 12.768 1.00 92.06 92 ALA A C 1
ATOM 733 O O . ALA A 1 92 ? 3.672 5.102 11.952 1.00 92.06 92 ALA A O 1
ATOM 734 N N . THR A 1 93 ? 1.900 4.874 13.318 1.00 92.75 93 THR A N 1
ATOM 735 C CA . THR A 1 93 ? 1.226 6.132 12.953 1.00 92.75 93 THR A CA 1
ATOM 736 C C . THR A 1 93 ? 0.850 6.967 14.181 1.00 92.75 93 THR A C 1
ATOM 738 O O . THR A 1 93 ? 0.572 6.434 15.252 1.00 92.75 93 THR A O 1
ATOM 741 N N . SER A 1 94 ? 0.850 8.296 14.048 1.00 94.44 94 SER A N 1
ATOM 742 C CA . SER A 1 94 ? 0.394 9.201 15.106 1.00 94.44 94 SER A CA 1
ATOM 743 C C . SER A 1 94 ? -1.136 9.221 15.211 1.00 94.44 94 SER A C 1
ATOM 745 O O . SER A 1 94 ? -1.849 8.654 14.381 1.00 94.44 94 SER A O 1
ATOM 747 N N . GLU A 1 95 ? -1.672 9.840 16.262 1.00 92.69 95 GLU A N 1
ATOM 748 C CA . GLU A 1 95 ? -3.123 10.014 16.412 1.00 92.69 95 GLU A CA 1
ATOM 749 C C . GLU A 1 95 ? -3.700 10.911 15.307 1.00 92.69 95 GLU A C 1
ATOM 751 O O . GLU A 1 95 ? -4.719 10.578 14.708 1.00 92.69 95 GLU A O 1
ATOM 756 N N . GLU A 1 96 ? -2.997 11.985 14.947 1.00 93.75 96 GLU A N 1
ATOM 757 C CA . GLU A 1 96 ? -3.405 12.896 13.875 1.00 93.75 96 GLU A CA 1
ATOM 758 C C . GLU A 1 96 ? -3.470 12.182 12.520 1.00 93.75 96 GLU A C 1
ATOM 760 O O . GLU A 1 96 ? -4.397 12.393 11.743 1.00 93.75 96 GLU A O 1
ATOM 765 N N . GLU A 1 97 ? -2.512 11.299 12.236 1.00 93.75 97 GLU A N 1
ATOM 766 C CA . GLU A 1 97 ? -2.493 10.521 10.994 1.00 93.75 97 GLU A CA 1
ATOM 767 C C . GLU A 1 97 ? -3.631 9.497 10.936 1.00 93.75 97 GLU A C 1
ATOM 769 O O . GLU A 1 97 ? -4.187 9.259 9.863 1.00 93.75 97 GLU A O 1
ATOM 774 N N . ARG A 1 98 ? -4.018 8.928 12.084 1.00 92.38 98 ARG A N 1
ATOM 775 C CA . ARG A 1 98 ? -5.180 8.034 12.189 1.00 92.38 98 ARG A CA 1
ATOM 776 C C . ARG A 1 98 ? -6.493 8.778 11.960 1.00 92.38 98 ARG A C 1
ATOM 778 O O . ARG A 1 98 ? -7.346 8.262 11.244 1.00 92.38 98 ARG A O 1
ATOM 785 N N . LEU A 1 99 ? -6.623 10.004 12.471 1.00 92.69 99 LEU A N 1
ATOM 786 C CA . LEU A 1 99 ? -7.775 10.866 12.180 1.00 92.69 99 LEU A CA 1
ATOM 787 C C . LEU A 1 99 ? -7.863 11.201 10.685 1.00 92.69 99 LEU A C 1
ATOM 789 O O . LEU A 1 99 ? -8.945 11.162 10.102 1.00 92.69 99 LEU A O 1
ATOM 793 N N . VAL A 1 100 ? -6.723 11.473 10.040 1.00 93.25 100 VAL A N 1
ATOM 794 C CA . VAL A 1 100 ? -6.672 11.689 8.586 1.00 93.25 100 VAL A CA 1
ATOM 795 C C . VAL A 1 100 ? -7.089 10.427 7.825 1.00 93.25 100 VAL A C 1
ATOM 797 O O . VAL A 1 100 ? -7.880 10.531 6.893 1.00 93.25 100 VAL A O 1
ATOM 800 N N . LEU A 1 101 ? -6.609 9.240 8.212 1.00 92.12 101 LEU A N 1
ATOM 801 C CA . LEU A 1 101 ? -7.017 7.974 7.584 1.00 92.12 101 LEU A CA 1
ATOM 802 C C . LEU A 1 101 ? -8.521 7.716 7.716 1.00 92.12 101 LEU A C 1
ATOM 804 O O . LEU A 1 101 ? -9.151 7.290 6.749 1.00 92.12 101 LEU A O 1
ATOM 808 N N . GLU A 1 102 ? -9.096 7.988 8.886 1.00 92.38 102 GLU A N 1
ATOM 809 C CA . GLU A 1 102 ? -10.530 7.832 9.119 1.00 92.38 102 GLU A CA 1
ATOM 810 C C . GLU A 1 102 ? -11.352 8.771 8.224 1.00 92.38 102 GLU A C 1
ATOM 812 O O . GLU A 1 102 ? -12.308 8.333 7.582 1.00 92.38 102 GLU A O 1
ATOM 817 N N . GLU A 1 103 ? -10.951 10.040 8.115 1.00 92.31 103 GLU A N 1
ATOM 818 C CA . GLU A 1 103 ? -11.618 11.016 7.248 1.00 92.31 103 GLU A CA 1
ATOM 819 C C . GLU A 1 103 ? -11.496 10.645 5.760 1.00 92.31 103 GLU A C 1
ATOM 821 O O . GLU A 1 103 ? -12.487 10.664 5.025 1.00 92.31 103 GLU A O 1
ATOM 826 N N . LEU A 1 104 ? -10.301 10.244 5.310 1.00 90.81 104 LEU A N 1
ATOM 827 C CA . LEU A 1 104 ? -10.062 9.815 3.928 1.00 90.81 104 LEU A CA 1
ATOM 828 C C . LEU A 1 104 ? -10.907 8.591 3.555 1.00 90.81 104 LEU A C 1
ATOM 830 O O . LEU A 1 104 ? -11.539 8.583 2.497 1.00 90.81 104 LEU A O 1
ATOM 834 N N . SER A 1 105 ? -10.957 7.605 4.452 1.00 91.44 105 SER A N 1
ATOM 835 C CA . SER A 1 105 ? -11.729 6.370 4.290 1.00 91.44 105 SER A CA 1
ATOM 836 C C . SER A 1 105 ? -13.240 6.627 4.237 1.00 91.44 105 SER A C 1
ATOM 838 O O . SER A 1 105 ? -13.963 5.964 3.493 1.00 91.44 105 SER A O 1
ATOM 840 N N . ARG A 1 106 ? -13.742 7.627 4.978 1.00 89.62 106 ARG A N 1
ATOM 841 C CA . ARG A 1 106 ? -15.152 8.043 4.892 1.00 89.62 106 ARG A CA 1
ATOM 842 C C . ARG A 1 106 ? -15.475 8.760 3.593 1.00 89.62 106 ARG A C 1
ATOM 844 O O . ARG A 1 106 ? -16.551 8.555 3.032 1.00 89.62 106 ARG A O 1
ATOM 851 N N . ARG A 1 107 ? -14.574 9.632 3.145 1.00 85.81 107 ARG A N 1
ATOM 852 C CA . ARG A 1 107 ? -14.802 10.493 1.986 1.00 85.81 107 ARG A CA 1
ATOM 853 C C . ARG A 1 107 ? -14.826 9.706 0.680 1.00 85.81 107 ARG A C 1
ATOM 855 O O . ARG A 1 107 ? -15.681 9.970 -0.160 1.00 85.81 107 ARG A O 1
ATOM 862 N N . ASN A 1 108 ? -13.889 8.774 0.512 1.00 77.25 108 ASN A N 1
ATOM 863 C CA . ASN A 1 108 ? -13.660 8.071 -0.745 1.00 77.25 108 ASN A CA 1
ATOM 864 C C . ASN A 1 108 ? -13.514 6.565 -0.509 1.00 77.25 108 ASN A C 1
ATOM 866 O O . ASN A 1 108 ? -12.720 6.130 0.321 1.00 77.25 108 ASN A O 1
ATOM 870 N N . GLN A 1 109 ? -14.242 5.769 -1.291 1.00 83.25 109 GLN A N 1
ATOM 871 C CA . GLN A 1 109 ? -14.136 4.312 -1.271 1.00 83.25 109 GLN A CA 1
ATOM 872 C C . GLN A 1 109 ? -13.025 3.883 -2.232 1.00 83.25 109 GLN A C 1
ATOM 874 O O . GLN A 1 109 ? -13.253 3.657 -3.422 1.00 83.25 109 GLN A O 1
ATOM 879 N N . TYR A 1 110 ? -11.800 3.838 -1.717 1.00 91.25 110 TYR A N 1
ATOM 880 C CA . TYR A 1 110 ? -10.684 3.222 -2.424 1.00 91.25 110 TYR A CA 1
ATOM 881 C C . TYR A 1 110 ? -10.639 1.718 -2.125 1.00 91.25 110 TYR A C 1
ATOM 883 O O . TYR A 1 110 ? -11.020 1.267 -1.047 1.00 91.25 110 TYR A O 1
ATOM 891 N N . VAL A 1 111 ? -10.129 0.939 -3.072 1.00 91.94 111 VAL A N 1
ATOM 892 C CA . VAL A 1 111 ? -9.850 -0.489 -2.917 1.00 91.94 111 VAL A CA 1
ATOM 893 C C . VAL A 1 111 ? -8.359 -0.708 -3.120 1.00 91.94 111 VAL A C 1
ATOM 895 O O . VAL A 1 111 ? -7.805 -0.310 -4.146 1.00 91.94 111 VAL A O 1
ATOM 898 N N . ALA A 1 112 ? -7.720 -1.348 -2.140 1.00 93.94 112 ALA A N 1
ATOM 899 C CA . ALA A 1 112 ? -6.303 -1.683 -2.180 1.00 93.94 112 ALA A CA 1
ATOM 900 C C . ALA A 1 112 ? -6.080 -3.144 -2.576 1.00 93.94 112 ALA A C 1
ATOM 902 O O . ALA A 1 112 ? -6.592 -4.059 -1.927 1.00 93.94 112 ALA A O 1
ATOM 903 N N . THR A 1 113 ? -5.244 -3.363 -3.587 1.00 93.12 113 THR A N 1
ATOM 904 C CA . THR A 1 113 ? -4.827 -4.703 -4.013 1.00 93.12 113 THR A CA 1
ATOM 905 C C . THR A 1 113 ? -3.310 -4.796 -4.024 1.00 93.12 113 THR A C 1
ATOM 907 O O . THR A 1 113 ? -2.625 -4.009 -4.670 1.00 93.12 113 THR A O 1
ATOM 910 N N . LEU A 1 114 ? -2.766 -5.767 -3.300 1.00 92.75 114 LEU A N 1
ATOM 911 C CA . LEU A 1 114 ? -1.361 -6.124 -3.339 1.00 92.75 114 LEU A CA 1
ATOM 912 C C . LEU A 1 114 ? -1.119 -6.907 -4.626 1.00 92.75 114 LEU A C 1
ATOM 914 O O . LEU A 1 114 ? -1.693 -7.972 -4.856 1.00 92.75 114 LEU A O 1
ATOM 918 N N . LEU A 1 115 ? -0.268 -6.367 -5.482 1.00 89.25 115 LEU A N 1
ATOM 919 C CA . LEU A 1 115 ? 0.090 -6.995 -6.736 1.00 89.25 115 LEU A CA 1
ATOM 920 C C . LEU A 1 115 ? 1.101 -8.105 -6.469 1.00 89.25 115 LEU A C 1
ATOM 922 O O . LEU A 1 115 ? 2.155 -7.886 -5.868 1.00 89.25 115 LEU A O 1
ATOM 926 N N . SER A 1 116 ? 0.812 -9.288 -6.996 1.00 85.62 116 SER A N 1
ATOM 927 C CA . SER A 1 116 ? 1.673 -10.470 -6.940 1.00 85.62 116 SER A CA 1
ATOM 928 C C . SER A 1 116 ? 2.834 -10.388 -7.943 1.00 85.62 116 SER A C 1
ATOM 930 O O . SER A 1 116 ? 3.127 -11.345 -8.666 1.00 85.62 116 SER A O 1
ATOM 932 N N . ILE A 1 117 ? 3.462 -9.215 -8.035 1.00 83.31 117 ILE A N 1
ATOM 933 C CA . ILE A 1 117 ? 4.595 -8.914 -8.909 1.00 83.31 117 ILE A CA 1
ATOM 934 C C . ILE A 1 117 ? 5.794 -8.491 -8.069 1.00 83.31 117 ILE A C 1
ATOM 936 O O . ILE A 1 117 ? 5.672 -7.869 -7.015 1.00 83.31 117 ILE A O 1
ATOM 940 N N . ARG A 1 118 ? 6.985 -8.814 -8.564 1.00 75.62 118 ARG A N 1
ATOM 941 C CA . ARG A 1 118 ? 8.241 -8.518 -7.886 1.00 75.62 118 ARG A CA 1
ATOM 942 C C . ARG A 1 118 ? 8.814 -7.202 -8.396 1.00 75.62 118 ARG A C 1
ATOM 944 O O . ARG A 1 118 ? 9.250 -7.129 -9.544 1.00 75.62 118 ARG A O 1
ATOM 951 N N . ILE A 1 119 ? 8.894 -6.192 -7.530 1.00 74.94 119 ILE A N 1
ATOM 952 C CA . ILE A 1 119 ? 9.609 -4.947 -7.840 1.00 74.94 119 ILE A CA 1
ATOM 953 C C . ILE A 1 119 ? 10.953 -4.920 -7.123 1.00 74.94 119 ILE A C 1
ATOM 955 O O . ILE A 1 119 ? 11.080 -5.322 -5.966 1.00 74.94 119 ILE A O 1
ATOM 959 N N . VAL A 1 120 ? 11.976 -4.459 -7.844 1.00 69.69 120 VAL A N 1
ATOM 960 C CA . VAL A 1 120 ? 13.329 -4.279 -7.321 1.00 69.69 120 VAL A CA 1
ATOM 961 C C . VAL A 1 120 ? 13.511 -2.831 -6.899 1.00 69.69 120 VAL A C 1
ATOM 963 O O . VAL A 1 120 ? 13.386 -1.924 -7.720 1.00 69.69 120 VAL A O 1
ATOM 966 N N . ARG A 1 121 ? 13.916 -2.617 -5.646 1.00 62.78 121 ARG A N 1
ATOM 967 C CA . ARG A 1 121 ? 14.625 -1.396 -5.252 1.00 62.78 121 ARG A CA 1
ATOM 968 C C . ARG A 1 121 ? 16.079 -1.711 -4.931 1.00 62.78 121 ARG A C 1
ATOM 970 O O . ARG A 1 121 ? 16.416 -2.772 -4.404 1.00 62.78 121 ARG A O 1
ATOM 977 N N . VAL A 1 122 ? 16.937 -0.744 -5.226 1.00 56.38 122 VAL A N 1
ATOM 978 C CA . VAL A 1 122 ? 18.308 -0.696 -4.718 1.00 56.38 122 VAL A CA 1
ATOM 979 C C . VAL A 1 122 ? 18.279 0.219 -3.499 1.00 56.38 122 VAL A C 1
ATOM 981 O O . VAL A 1 122 ? 18.059 1.420 -3.642 1.00 56.38 122 VAL A O 1
ATOM 984 N N . LYS A 1 123 ? 18.426 -0.346 -2.298 1.00 53.25 123 LYS A N 1
ATOM 985 C CA . LYS A 1 123 ? 18.528 0.421 -1.050 1.00 53.25 123 LYS A CA 1
ATOM 986 C C . LYS A 1 123 ? 19.916 0.159 -0.469 1.00 53.25 123 LYS A C 1
ATOM 988 O O . LYS A 1 123 ? 20.138 -0.868 0.164 1.00 53.25 123 LYS A O 1
ATOM 993 N N . GLY A 1 124 ? 20.855 1.067 -0.735 1.00 66.88 124 GLY A N 1
ATOM 994 C CA . GLY A 1 124 ? 22.275 0.837 -0.448 1.00 66.88 124 GLY A CA 1
ATOM 995 C C . GLY A 1 124 ? 22.852 -0.284 -1.320 1.00 66.88 124 GLY A C 1
ATOM 996 O O . GLY A 1 124 ? 22.548 -0.358 -2.510 1.00 66.88 124 GLY A O 1
ATOM 997 N N . ASP A 1 125 ? 23.641 -1.175 -0.720 1.00 54.91 125 ASP A N 1
ATOM 998 C CA . ASP A 1 125 ? 24.398 -2.212 -1.443 1.00 54.91 125 ASP A CA 1
ATOM 999 C C . ASP A 1 125 ? 23.608 -3.514 -1.670 1.00 54.91 125 ASP A C 1
ATOM 1001 O O . ASP A 1 125 ? 24.047 -4.408 -2.399 1.00 54.91 125 ASP A O 1
ATOM 1005 N N . CYS A 1 126 ? 22.414 -3.622 -1.079 1.00 50.47 126 CYS A N 1
ATOM 1006 C CA . CYS A 1 126 ? 21.552 -4.792 -1.189 1.00 50.47 126 CYS A CA 1
ATOM 1007 C C . CYS A 1 126 ? 20.358 -4.518 -2.112 1.00 50.47 126 CYS A C 1
ATOM 1009 O O . CYS A 1 126 ? 19.712 -3.468 -2.062 1.00 50.47 126 CYS A O 1
ATOM 1011 N N . ARG A 1 127 ? 20.038 -5.502 -2.960 1.00 62.53 127 ARG A N 1
ATOM 1012 C CA . ARG A 1 127 ? 18.799 -5.507 -3.745 1.00 62.53 127 ARG A CA 1
ATOM 1013 C C . ARG A 1 127 ? 17.703 -6.117 -2.889 1.00 62.53 127 ARG A C 1
ATOM 1015 O O . ARG A 1 127 ? 17.810 -7.281 -2.510 1.00 62.53 127 ARG A O 1
ATOM 1022 N N . THR A 1 128 ? 16.667 -5.340 -2.608 1.00 66.25 128 THR A N 1
ATOM 1023 C CA . THR A 1 128 ? 15.498 -5.814 -1.867 1.00 66.25 128 THR A CA 1
ATOM 1024 C C . THR A 1 128 ? 14.338 -5.959 -2.839 1.00 66.25 128 THR A C 1
ATOM 1026 O O . THR A 1 128 ? 14.067 -5.058 -3.640 1.00 66.25 128 THR A O 1
ATOM 1029 N N . PHE A 1 129 ? 13.686 -7.116 -2.781 1.00 71.31 129 PHE A N 1
ATOM 1030 C CA . PHE A 1 129 ? 12.430 -7.361 -3.471 1.00 71.31 129 PHE A CA 1
ATOM 1031 C C . PHE A 1 129 ? 11.279 -6.945 -2.569 1.00 71.31 129 PHE A C 1
ATOM 1033 O O . PHE A 1 129 ? 11.349 -7.091 -1.353 1.00 71.31 129 PHE A O 1
ATOM 1040 N N . SER A 1 130 ? 10.249 -6.382 -3.175 1.00 81.81 130 SER A N 1
ATOM 1041 C CA . SER A 1 130 ? 9.120 -5.807 -2.455 1.00 81.81 130 SER A CA 1
ATOM 1042 C C . SER A 1 130 ? 7.866 -5.874 -3.291 1.00 81.81 130 SER A C 1
ATOM 1044 O O . SER A 1 130 ? 7.937 -5.813 -4.525 1.00 81.81 130 SER A O 1
ATOM 1046 N N . TYR A 1 131 ? 6.737 -5.897 -2.601 1.00 89.12 131 TYR A N 1
ATOM 1047 C CA . TYR A 1 131 ? 5.430 -5.814 -3.214 1.00 89.12 131 TYR A CA 1
ATOM 1048 C 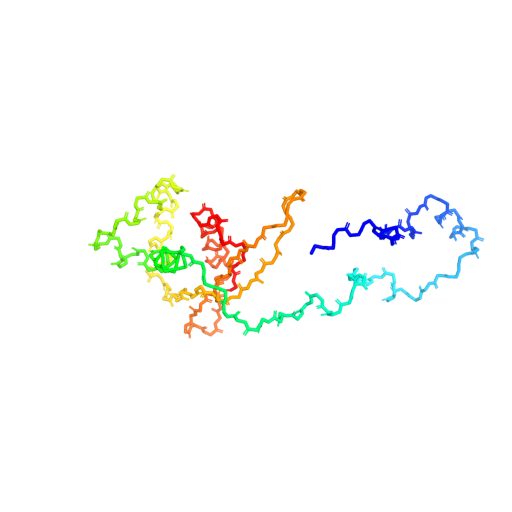C . TYR A 1 131 ? 5.106 -4.409 -3.695 1.00 89.12 131 TYR A C 1
ATOM 1050 O O . TYR A 1 131 ? 5.732 -3.409 -3.307 1.00 89.12 131 TYR A O 1
ATOM 1058 N N . CYS A 1 132 ? 4.076 -4.361 -4.531 1.00 90.00 132 CYS A N 1
ATOM 1059 C CA . CYS A 1 132 ? 3.428 -3.133 -4.951 1.00 90.00 132 CYS A CA 1
ATOM 1060 C C . CYS A 1 132 ? 1.955 -3.187 -4.637 1.00 90.00 132 CYS A C 1
ATOM 1062 O O . CYS A 1 132 ? 1.349 -4.250 -4.692 1.00 90.00 132 CYS A O 1
ATOM 1064 N N . VAL A 1 133 ? 1.407 -2.032 -4.310 1.00 93.12 133 VAL A N 1
ATOM 1065 C CA . VAL A 1 133 ? -0.011 -1.873 -4.023 1.00 93.12 133 VAL A CA 1
ATOM 1066 C C . VAL A 1 133 ? -0.626 -1.062 -5.144 1.00 93.12 133 VAL A C 1
ATOM 1068 O O . VAL A 1 133 ? -0.038 -0.079 -5.576 1.00 93.12 133 VAL A O 1
ATOM 1071 N N . GLU A 1 134 ? -1.791 -1.480 -5.599 1.00 93.94 134 GLU A N 1
ATOM 1072 C CA . GLU A 1 134 ? -2.662 -0.714 -6.476 1.00 93.94 134 GLU A CA 1
ATOM 1073 C C . GLU A 1 134 ? -3.821 -0.161 -5.645 1.00 93.94 134 GLU A C 1
ATOM 1075 O O . GLU A 1 134 ? -4.481 -0.908 -4.916 1.00 93.94 134 GLU A O 1
ATOM 1080 N N . LEU A 1 135 ? -4.050 1.146 -5.741 1.00 93.19 135 LEU A N 1
ATOM 1081 C CA . LEU A 1 135 ? -5.201 1.842 -5.191 1.00 93.19 135 LEU A CA 1
ATOM 1082 C C . LEU A 1 135 ? -6.148 2.191 -6.333 1.00 93.19 135 LEU A C 1
ATOM 1084 O O . LEU A 1 135 ? -5.845 3.001 -7.204 1.00 93.19 135 LEU A O 1
ATOM 1088 N N . SER A 1 136 ? -7.335 1.601 -6.299 1.00 92.19 136 SER A N 1
ATOM 1089 C CA . SER A 1 136 ? -8.382 1.844 -7.289 1.00 92.19 136 SER A CA 1
ATOM 1090 C C . SER A 1 136 ? -9.586 2.522 -6.644 1.00 92.19 136 SER A C 1
ATOM 1092 O O . SER A 1 136 ? -9.834 2.367 -5.451 1.00 92.19 136 SER A O 1
ATOM 1094 N N . SER A 1 137 ? -10.327 3.306 -7.418 1.00 90.75 137 SER A N 1
ATOM 1095 C CA . SER A 1 137 ? -11.596 3.913 -7.012 1.00 90.75 137 SER A CA 1
ATOM 1096 C C . SER A 1 137 ? -12.522 3.974 -8.222 1.00 90.75 137 SER A C 1
ATOM 1098 O O . SER A 1 137 ? -12.068 3.967 -9.366 1.00 90.75 137 SER A O 1
ATOM 1100 N N . ASP A 1 138 ? -13.823 4.024 -7.966 1.00 87.62 138 ASP A N 1
ATOM 1101 C CA . ASP A 1 138 ? -14.878 4.217 -8.958 1.00 87.62 138 ASP A CA 1
ATOM 1102 C C . ASP A 1 138 ? -14.981 5.668 -9.468 1.00 87.62 138 ASP A C 1
ATOM 1104 O O . ASP A 1 138 ? -15.693 5.944 -10.438 1.00 87.62 138 ASP A O 1
ATOM 1108 N N . GLN A 1 139 ? -14.264 6.607 -8.847 1.00 83.19 139 GLN A N 1
ATOM 1109 C CA . GLN A 1 139 ? -14.269 8.013 -9.239 1.00 83.19 139 GLN A CA 1
ATOM 1110 C C . GLN A 1 139 ? -13.564 8.255 -10.578 1.00 83.19 139 GLN A C 1
ATOM 1112 O O . GLN A 1 139 ? -12.489 7.733 -10.861 1.00 83.19 139 GLN A O 1
ATOM 1117 N N . THR A 1 140 ? -14.135 9.151 -11.388 1.00 79.19 140 THR A N 1
ATOM 1118 C CA . THR A 1 140 ? -13.593 9.508 -12.711 1.00 79.19 140 THR A CA 1
ATOM 1119 C C . THR A 1 140 ? -12.286 10.298 -12.654 1.00 79.19 140 THR A C 1
ATOM 1121 O O . THR A 1 140 ? -11.567 10.351 -13.649 1.00 79.19 140 THR A O 1
ATOM 1124 N N . GLN A 1 141 ? -11.990 10.959 -11.530 1.00 84.50 141 GLN A N 1
ATOM 1125 C CA . GLN A 1 141 ? -10.729 11.669 -11.320 1.00 84.50 141 GLN A CA 1
ATOM 1126 C C . GLN A 1 141 ? -10.162 11.345 -9.934 1.00 84.50 141 GLN A C 1
ATOM 1128 O O . GLN A 1 141 ? -10.855 11.576 -8.942 1.00 84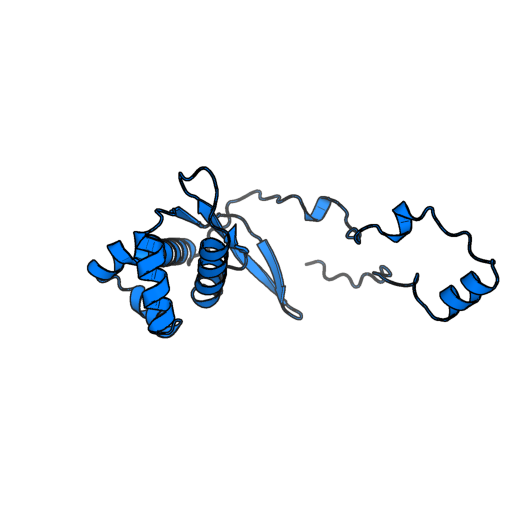.50 141 GLN A O 1
ATOM 1133 N N . PRO A 1 142 ? -8.915 10.851 -9.846 1.00 85.75 142 PRO A N 1
ATOM 1134 C CA . PRO A 1 142 ? -8.296 10.536 -8.568 1.00 85.75 142 PRO A CA 1
ATOM 1135 C C . PRO A 1 142 ? -7.904 11.804 -7.805 1.00 85.75 142 PRO A C 1
ATOM 1137 O O . PRO A 1 142 ? -7.365 12.758 -8.377 1.00 85.75 142 PRO A O 1
ATOM 1140 N N . ASN A 1 143 ? -8.097 11.795 -6.485 1.00 89.19 143 ASN A N 1
ATOM 1141 C CA . ASN A 1 143 ? -7.537 12.830 -5.624 1.00 89.19 143 ASN A CA 1
ATOM 1142 C C . ASN A 1 143 ? -6.076 12.498 -5.286 1.00 89.19 143 ASN A C 1
ATOM 1144 O O . ASN A 1 143 ? -5.783 11.710 -4.386 1.00 89.19 143 ASN A O 1
ATOM 1148 N N . TRP A 1 144 ? -5.149 13.147 -5.990 1.00 89.94 144 TRP A N 1
ATOM 1149 C CA . TRP A 1 144 ? -3.709 12.929 -5.834 1.00 89.94 144 TRP A CA 1
ATOM 1150 C C . TRP A 1 144 ? -3.177 13.195 -4.422 1.00 89.94 144 TRP A C 1
ATOM 1152 O O . TRP A 1 144 ? -2.217 12.547 -4.012 1.00 89.94 144 TRP A O 1
ATOM 1162 N N . ASN A 1 145 ? -3.787 14.107 -3.657 1.00 91.56 145 ASN A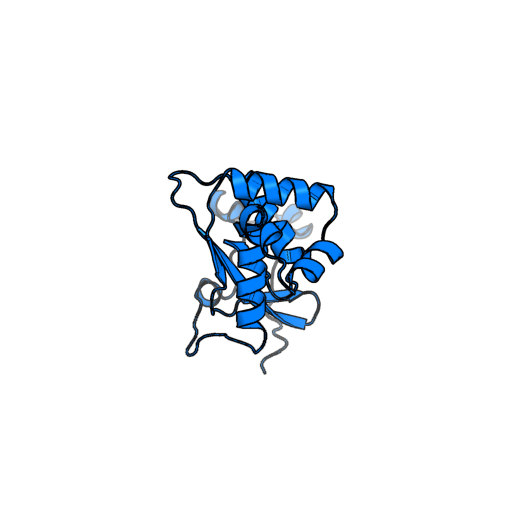 N 1
ATOM 1163 C CA . ASN A 1 145 ? -3.353 14.377 -2.283 1.00 91.56 145 ASN A CA 1
ATOM 1164 C C . ASN A 1 145 ? -3.716 13.227 -1.337 1.00 91.56 145 ASN A C 1
ATOM 1166 O O . ASN A 1 145 ? -2.912 12.863 -0.473 1.00 91.56 145 ASN A O 1
ATOM 1170 N N . ASP A 1 146 ? -4.897 12.639 -1.526 1.00 91.19 146 ASP A N 1
ATOM 1171 C CA . ASP A 1 146 ? -5.358 11.489 -0.748 1.00 91.19 146 ASP A CA 1
ATOM 1172 C C . ASP A 1 146 ? -4.481 10.275 -1.077 1.00 91.19 146 ASP A C 1
ATOM 1174 O O . ASP A 1 146 ? -3.906 9.663 -0.178 1.00 91.19 146 ASP A O 1
ATOM 1178 N N . LEU A 1 147 ? -4.271 10.000 -2.372 1.00 91.88 147 LEU A N 1
ATOM 1179 C CA . LEU A 1 147 ? -3.401 8.919 -2.847 1.00 91.88 147 LEU A CA 1
ATOM 1180 C C . LEU A 1 147 ? -1.956 9.076 -2.363 1.00 91.88 147 LEU A C 1
ATOM 1182 O O . LEU A 1 147 ? -1.358 8.112 -1.892 1.00 91.88 147 LEU A O 1
ATOM 1186 N N . ALA A 1 148 ? -1.392 10.287 -2.408 1.00 92.25 148 ALA A N 1
ATOM 1187 C CA . ALA A 1 148 ? -0.048 10.543 -1.891 1.00 92.25 148 ALA A CA 1
ATOM 1188 C C . ALA A 1 148 ? 0.040 10.309 -0.375 1.00 92.25 148 ALA A C 1
ATOM 1190 O O . ALA A 1 148 ? 1.076 9.883 0.139 1.00 92.25 148 ALA A O 1
ATOM 1191 N N . THR A 1 149 ? -1.038 10.586 0.357 1.00 92.81 149 THR A N 1
ATOM 1192 C CA . THR A 1 149 ? -1.110 10.342 1.799 1.00 92.81 149 THR A CA 1
ATOM 1193 C C . THR A 1 149 ? -1.201 8.850 2.095 1.00 92.81 149 THR A C 1
ATOM 1195 O O . THR A 1 149 ? -0.380 8.353 2.867 1.00 92.81 149 THR A O 1
ATOM 1198 N N . TYR A 1 150 ? -2.078 8.116 1.405 1.00 93.88 150 TYR A N 1
ATOM 1199 C CA . TYR A 1 150 ? -2.125 6.656 1.487 1.00 93.88 150 TYR A CA 1
ATOM 1200 C C . TYR A 1 150 ? -0.780 6.024 1.133 1.00 93.88 150 TYR A C 1
ATOM 1202 O O . TYR A 1 150 ? -0.271 5.218 1.905 1.00 93.88 150 TYR A O 1
ATOM 1210 N N . ALA A 1 151 ? -0.150 6.437 0.031 1.00 93.19 151 ALA A N 1
ATOM 1211 C CA . ALA A 1 151 ? 1.137 5.903 -0.399 1.00 93.19 151 ALA A CA 1
ATOM 1212 C C . ALA A 1 151 ? 2.223 6.056 0.678 1.00 93.19 151 ALA A C 1
ATOM 1214 O O . ALA A 1 151 ? 2.943 5.101 0.975 1.00 93.19 151 ALA A O 1
ATOM 1215 N N . ARG A 1 152 ? 2.312 7.237 1.304 1.00 92.62 152 ARG A N 1
ATOM 1216 C CA . ARG A 1 152 ? 3.276 7.502 2.384 1.00 92.62 152 ARG A CA 1
ATOM 1217 C C . ARG A 1 152 ? 3.002 6.658 3.626 1.00 92.62 152 ARG A C 1
ATOM 1219 O O . ARG A 1 152 ? 3.936 6.092 4.190 1.00 92.62 152 ARG A O 1
ATOM 1226 N N . LEU A 1 153 ? 1.743 6.571 4.052 1.00 93.50 153 LEU A N 1
ATOM 1227 C CA . LEU A 1 153 ? 1.372 5.830 5.256 1.00 93.50 153 LEU A CA 1
ATOM 1228 C C . LEU A 1 153 ? 1.539 4.321 5.053 1.00 93.50 153 LEU A C 1
ATOM 1230 O O . LEU A 1 153 ? 2.158 3.665 5.890 1.00 93.50 153 LEU A O 1
ATOM 1234 N N . ILE A 1 154 ? 1.074 3.781 3.922 1.00 93.75 154 ILE A N 1
ATOM 1235 C CA . ILE A 1 154 ? 1.201 2.359 3.578 1.00 93.75 154 ILE A CA 1
ATOM 1236 C C . ILE A 1 154 ? 2.671 1.940 3.574 1.00 93.75 154 ILE A C 1
ATOM 1238 O O . ILE A 1 154 ? 3.012 0.947 4.207 1.00 93.75 154 ILE A O 1
ATOM 1242 N N . GLN A 1 155 ? 3.561 2.712 2.943 1.00 90.94 155 GLN A N 1
ATOM 1243 C CA . GLN A 1 155 ? 4.997 2.398 2.916 1.00 90.94 155 GLN A CA 1
ATOM 1244 C C . GLN A 1 155 ? 5.661 2.470 4.298 1.00 90.94 155 GLN A C 1
ATOM 1246 O O . GLN A 1 155 ? 6.666 1.800 4.536 1.00 90.94 155 GLN A O 1
ATOM 1251 N N . ARG A 1 156 ? 5.122 3.275 5.223 1.00 90.38 156 ARG A N 1
ATOM 1252 C CA . ARG A 1 156 ? 5.636 3.357 6.596 1.00 90.38 156 ARG A CA 1
ATOM 1253 C C . ARG A 1 156 ? 5.169 2.184 7.460 1.00 90.38 156 ARG A C 1
ATOM 1255 O O . ARG A 1 156 ? 5.958 1.669 8.245 1.00 90.38 156 ARG A O 1
ATOM 1262 N N . VAL A 1 157 ? 3.919 1.750 7.304 1.00 91.00 157 VAL A N 1
ATOM 1263 C CA . VAL A 1 157 ? 3.341 0.617 8.049 1.00 91.00 157 VAL A CA 1
ATOM 1264 C C . VAL A 1 157 ? 3.812 -0.734 7.480 1.00 91.00 157 VAL A C 1
ATOM 1266 O O . VAL A 1 157 ? 4.115 -1.670 8.227 1.00 91.00 157 VAL A O 1
ATOM 1269 N N . CYS A 1 158 ? 3.913 -0.834 6.153 1.00 90.31 158 CYS A N 1
ATOM 1270 C CA . CYS A 1 158 ? 4.284 -2.034 5.405 1.00 90.31 158 CYS A CA 1
ATOM 1271 C C . CYS A 1 158 ? 5.664 -1.849 4.758 1.00 90.31 158 CYS A C 1
ATOM 1273 O O . CYS A 1 158 ? 5.783 -1.452 3.603 1.00 90.31 158 CYS A O 1
ATOM 1275 N N . HIS A 1 159 ? 6.731 -2.165 5.493 1.00 85.62 159 HIS A N 1
ATOM 1276 C CA . HIS A 1 159 ? 8.115 -2.013 5.015 1.00 85.62 159 HIS A CA 1
ATOM 1277 C C . HIS A 1 159 ? 8.474 -2.920 3.818 1.00 85.62 159 HIS A C 1
ATOM 1279 O O . HIS A 1 159 ? 9.490 -2.701 3.156 1.00 85.62 159 HIS A O 1
ATOM 1285 N N . ASN A 1 160 ? 7.657 -3.940 3.556 1.00 85.06 160 ASN A N 1
ATOM 1286 C CA . ASN A 1 160 ? 7.738 -4.857 2.420 1.00 85.06 160 ASN A CA 1
ATOM 1287 C C . ASN A 1 160 ? 7.015 -4.330 1.159 1.00 85.06 160 ASN A C 1
ATOM 1289 O O . ASN A 1 160 ? 7.116 -4.947 0.098 1.00 85.06 160 ASN A O 1
ATOM 1293 N N . VAL A 1 161 ? 6.334 -3.179 1.244 1.00 85.94 161 VAL A N 1
ATOM 1294 C CA . VAL A 1 161 ? 5.720 -2.463 0.117 1.00 85.94 161 VAL A CA 1
ATOM 1295 C C . VAL A 1 161 ? 6.586 -1.262 -0.253 1.00 85.94 161 VAL A C 1
ATOM 1297 O O . VAL A 1 161 ? 6.850 -0.392 0.574 1.00 85.94 161 VAL A O 1
ATOM 1300 N N . ASN A 1 162 ? 7.008 -1.172 -1.517 1.00 81.75 162 ASN A N 1
ATOM 1301 C CA . ASN A 1 162 ? 7.875 -0.074 -1.973 1.00 81.75 162 ASN A CA 1
ATOM 1302 C C . ASN A 1 162 ? 7.235 0.870 -2.985 1.00 81.75 162 ASN A C 1
ATOM 1304 O O . ASN A 1 162 ? 7.680 2.016 -3.083 1.00 81.75 162 ASN A O 1
ATOM 1308 N N . CYS A 1 163 ? 6.230 0.417 -3.730 1.00 83.56 163 CYS A N 1
ATOM 1309 C CA . CYS A 1 163 ? 5.503 1.261 -4.671 1.00 83.56 163 CYS A CA 1
ATOM 1310 C C . CYS A 1 163 ? 4.005 1.143 -4.412 1.00 83.56 163 CYS A C 1
ATOM 1312 O O . CYS A 1 163 ? 3.500 0.067 -4.092 1.00 83.56 163 CYS A O 1
ATOM 1314 N N . VAL A 1 164 ? 3.323 2.273 -4.547 1.00 87.06 164 VAL A N 1
ATOM 1315 C CA . VAL A 1 164 ? 1.868 2.375 -4.504 1.00 87.06 164 VAL A CA 1
ATOM 1316 C C . VAL A 1 164 ? 1.465 3.084 -5.791 1.00 87.06 164 VAL A C 1
ATOM 1318 O O . VAL A 1 164 ? 2.043 4.133 -6.092 1.00 87.06 164 VAL A O 1
ATOM 1321 N N . TYR A 1 165 ? 0.578 2.459 -6.555 1.00 84.38 165 TYR A N 1
ATOM 1322 C CA . TYR A 1 165 ? 0.067 2.904 -7.848 1.00 84.38 165 TYR A CA 1
ATOM 1323 C C . TYR A 1 165 ? -1.385 3.334 -7.724 1.00 84.38 165 TYR A C 1
ATOM 1325 O O . TYR A 1 165 ? -2.112 2.667 -6.956 1.00 84.38 165 TYR A O 1
#

Sequence (165 aa):
MASSRSDATKTLHNDSEMVHQLRIYGLVVEPLNELLERHPFTGPGLSIQIFYAEELFMEADFVETQMLICLMVDYANMAAKEHSLLNRIEIATSEEERLVLEELSRRNQYVATLLSIRIVRVKGDCRTFSYCVELSSDQTQPNWNDLATYARLIQRVCHNVNCVY